Protein AF-A0A6M0G6U9-F1 (afdb_monomer)

Structure (mmCIF, N/CA/C/O backbone):
data_AF-A0A6M0G6U9-F1
#
_entry.id   AF-A0A6M0G6U9-F1
#
loop_
_atom_site.group_PDB
_atom_site.id
_atom_site.type_symbol
_atom_site.label_atom_id
_atom_site.label_alt_id
_atom_site.label_comp_id
_atom_site.label_asym_id
_atom_site.label_entity_id
_atom_site.label_seq_id
_atom_site.pdbx_PDB_ins_code
_atom_site.Cartn_x
_atom_site.Cartn_y
_atom_site.Cartn_z
_atom_site.occupancy
_atom_site.B_iso_or_equiv
_atom_site.auth_seq_id
_atom_site.auth_comp_id
_atom_site.auth_asym_id
_atom_site.auth_atom_id
_atom_site.pdbx_PDB_model_num
ATOM 1 N N . MET A 1 1 ? -5.662 37.509 26.196 1.00 48.09 1 MET A N 1
ATOM 2 C CA . MET A 1 1 ? -6.089 36.102 26.345 1.00 48.09 1 MET A CA 1
ATOM 3 C C . MET A 1 1 ? -6.911 35.765 25.113 1.00 48.09 1 MET A C 1
ATOM 5 O O . MET A 1 1 ? -7.989 36.322 24.967 1.00 48.09 1 MET A O 1
ATOM 9 N N . LEU A 1 2 ? -6.372 34.992 24.169 1.00 38.41 2 LEU A N 1
ATOM 10 C CA . LEU A 1 2 ? -7.147 34.541 23.010 1.00 38.41 2 LEU A CA 1
ATOM 11 C C . LEU A 1 2 ? -7.981 33.337 23.457 1.00 38.41 2 LEU A C 1
ATOM 13 O O . LEU A 1 2 ? -7.435 32.272 23.728 1.00 38.41 2 LEU A O 1
ATOM 17 N N . LEU A 1 3 ? -9.290 33.544 23.590 1.00 46.19 3 LEU A N 1
ATOM 18 C CA . LEU A 1 3 ? -10.268 32.476 23.764 1.00 46.19 3 LEU A CA 1
ATOM 19 C C . LEU A 1 3 ? -10.358 31.717 22.439 1.00 46.19 3 LEU A C 1
ATOM 21 O O . LEU A 1 3 ? -10.994 32.175 21.495 1.00 46.19 3 LEU A O 1
ATOM 25 N N . THR A 1 4 ? -9.688 30.573 22.354 1.00 56.69 4 THR A N 1
ATOM 26 C CA . THR A 1 4 ? -10.019 29.574 21.340 1.00 56.69 4 THR A CA 1
ATOM 27 C C . THR A 1 4 ? -11.096 28.693 21.950 1.00 56.69 4 THR A C 1
ATOM 29 O O . THR A 1 4 ? -10.854 27.947 22.895 1.00 56.69 4 THR A O 1
ATOM 32 N N . HIS A 1 5 ? -12.328 28.835 21.469 1.00 57.78 5 HIS A N 1
ATOM 33 C CA . HIS A 1 5 ? -13.327 27.805 21.713 1.00 57.78 5 HIS A CA 1
ATOM 34 C C . HIS A 1 5 ? -12.802 26.518 21.060 1.00 57.78 5 HIS A C 1
ATOM 36 O O . HIS A 1 5 ? -12.358 26.591 19.909 1.00 57.78 5 HIS A O 1
ATOM 42 N N . PRO A 1 6 ? -12.798 25.365 21.754 1.00 57.53 6 PRO A N 1
ATOM 43 C CA . PRO A 1 6 ? -12.515 24.107 21.089 1.00 57.53 6 PRO A CA 1
ATOM 44 C C . PRO A 1 6 ? -13.550 23.977 19.976 1.00 57.53 6 PRO A C 1
ATOM 46 O O . PRO A 1 6 ? -14.751 24.002 20.247 1.00 57.53 6 PRO A O 1
ATOM 49 N N . ALA A 1 7 ? -13.106 23.906 18.724 1.00 62.56 7 ALA A N 1
ATOM 50 C CA . ALA A 1 7 ? -13.998 23.469 17.669 1.00 62.56 7 ALA A CA 1
ATOM 51 C C . ALA A 1 7 ? -14.441 22.056 18.061 1.00 62.56 7 ALA A C 1
ATOM 53 O O . ALA A 1 7 ? -13.596 21.169 18.195 1.00 62.56 7 ALA A O 1
ATOM 54 N N . GLU A 1 8 ? -15.736 21.860 18.311 1.00 58.56 8 GLU A N 1
ATOM 55 C CA . GLU A 1 8 ? -16.322 20.528 18.433 1.00 58.56 8 GLU A CA 1
ATOM 56 C C . GLU A 1 8 ? -16.158 19.833 17.078 1.00 58.56 8 GLU A C 1
ATOM 58 O O . GLU A 1 8 ? -17.014 19.896 16.196 1.00 58.56 8 GLU A O 1
ATOM 63 N N . LEU A 1 9 ? -14.995 19.221 16.873 1.00 59.25 9 LEU A N 1
ATOM 64 C CA . LEU A 1 9 ? -14.746 18.357 15.739 1.00 59.25 9 LEU A CA 1
ATOM 65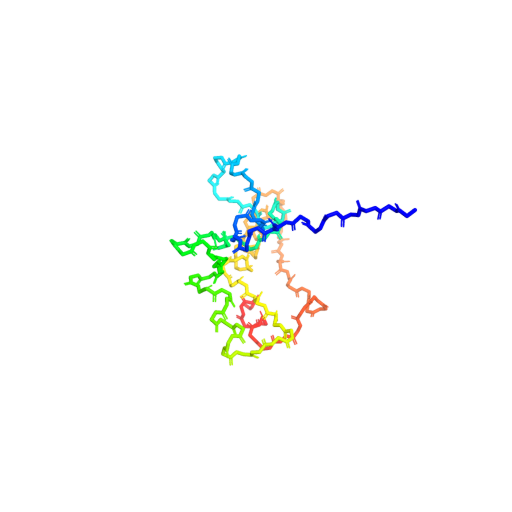 C C . LEU A 1 9 ? -15.615 17.124 15.953 1.00 59.25 9 LEU A C 1
ATOM 67 O O . LEU A 1 9 ? -15.328 16.283 16.807 1.00 59.25 9 LEU A O 1
ATOM 71 N N . LYS A 1 10 ? -16.713 17.031 15.196 1.00 67.38 10 LYS A N 1
ATOM 72 C CA . LYS A 1 10 ? -17.437 15.768 15.061 1.00 67.38 10 LYS A CA 1
ATOM 73 C C . LYS A 1 10 ? -16.423 14.717 14.639 1.00 67.38 10 LYS A C 1
ATOM 75 O O . LYS A 1 10 ? -15.737 14.899 13.637 1.00 67.38 10 LYS A O 1
ATOM 80 N N . ASN A 1 11 ? -16.340 13.639 15.411 1.00 76.94 11 ASN A N 1
ATOM 81 C CA . ASN A 1 11 ? -15.399 12.553 15.183 1.00 76.94 11 ASN A CA 1
ATOM 82 C C . ASN A 1 11 ? -15.892 11.689 14.007 1.00 76.94 11 ASN A C 1
ATOM 84 O O . ASN A 1 11 ? -16.368 10.575 14.191 1.00 76.94 11 ASN A O 1
ATOM 88 N N . SER A 1 12 ? -15.877 12.283 12.815 1.00 88.50 12 SER A N 1
ATOM 89 C CA . SER A 1 12 ? -16.367 11.724 11.560 1.00 88.50 12 SER A CA 1
ATOM 90 C C . SER A 1 12 ? -15.184 11.269 10.724 1.00 88.50 12 SER A C 1
ATOM 92 O O . SER A 1 12 ? -14.208 12.003 10.563 1.00 88.50 12 SER A O 1
ATOM 94 N N . GLY A 1 13 ? -15.282 10.086 10.123 1.00 86.81 13 GLY A N 1
ATOM 95 C CA . GLY A 1 13 ? -14.282 9.582 9.186 1.00 86.81 13 GLY A CA 1
ATOM 96 C C . GLY A 1 13 ? -14.078 10.510 7.982 1.00 86.81 13 GLY A C 1
ATOM 97 O O . GLY A 1 13 ? -12.996 10.518 7.393 1.00 86.81 13 GLY A O 1
ATOM 98 N N . HIS A 1 14 ? -15.077 11.336 7.641 1.00 88.25 14 HIS A N 1
ATOM 99 C CA . HIS A 1 14 ? -14.997 12.279 6.525 1.00 88.25 14 HIS A CA 1
ATOM 100 C C . HIS A 1 14 ? -13.969 13.389 6.751 1.00 88.25 14 HIS A C 1
ATOM 102 O O . HIS A 1 14 ? -13.551 14.012 5.782 1.00 88.25 14 HIS A O 1
ATOM 108 N N . GLN A 1 15 ? -13.510 13.613 7.987 1.00 88.25 15 GLN A N 1
ATOM 109 C CA . GLN A 1 15 ? -12.443 14.581 8.260 1.00 88.25 15 GLN A CA 1
ATOM 110 C C . GLN A 1 15 ? -11.085 14.166 7.670 1.00 88.25 15 GLN A C 1
ATOM 112 O O . GLN A 1 15 ? -10.203 15.007 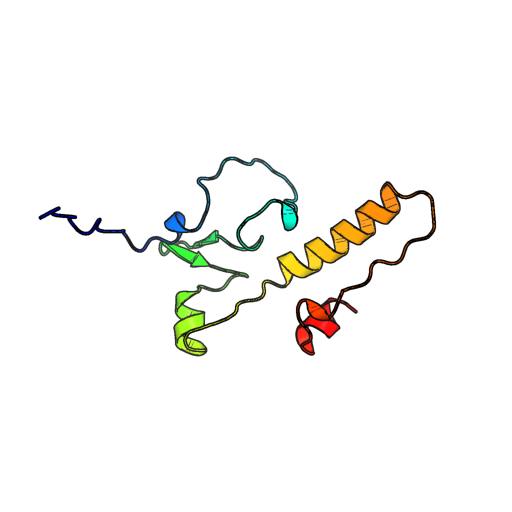7.518 1.00 88.25 15 GLN A O 1
ATOM 117 N N . TYR A 1 16 ? -10.906 12.877 7.356 1.00 84.94 16 TYR A N 1
ATOM 118 C CA . TYR A 1 16 ? -9.645 12.337 6.845 1.00 84.94 16 TYR A CA 1
ATOM 119 C C . TYR A 1 16 ? -9.599 12.239 5.319 1.00 84.94 16 TYR A C 1
ATOM 121 O O . TYR A 1 16 ? -8.510 12.238 4.749 1.00 84.94 16 TYR A O 1
ATOM 129 N N . LEU A 1 17 ? -10.753 12.145 4.654 1.00 84.38 17 LEU A N 1
ATOM 130 C CA . LEU A 1 17 ? -10.824 12.014 3.199 1.00 84.38 17 LEU A CA 1
ATOM 131 C C . LEU A 1 17 ? -11.104 13.368 2.545 1.00 84.38 17 LEU A C 1
ATOM 133 O O . LEU A 1 17 ? -11.948 14.121 3.036 1.00 84.38 17 LEU A O 1
ATOM 137 N N . PRO A 1 18 ? -10.461 13.678 1.406 1.00 73.38 18 PRO A N 1
ATOM 138 C CA . PRO A 1 18 ? -10.841 14.845 0.627 1.00 73.38 18 PRO A CA 1
ATOM 139 C C . PRO A 1 18 ? -12.304 14.719 0.177 1.00 73.38 18 PRO A C 1
ATOM 141 O O . PRO A 1 18 ? -12.772 13.634 -0.174 1.00 73.38 18 PRO A O 1
ATOM 144 N N . LEU A 1 19 ? -13.036 15.840 0.179 1.00 64.94 19 LEU A N 1
ATOM 145 C CA . LEU A 1 19 ? -14.385 15.898 -0.386 1.00 64.94 19 LEU A CA 1
ATOM 146 C C . LEU A 1 19 ? -14.308 15.453 -1.853 1.00 64.94 19 LEU A C 1
ATOM 148 O O . LEU A 1 19 ? -13.593 16.063 -2.647 1.00 64.94 19 LEU A O 1
ATOM 152 N N . ALA A 1 20 ? -14.997 14.354 -2.165 1.00 59.28 20 ALA A N 1
ATOM 153 C CA . ALA A 1 20 ? -14.900 13.628 -3.426 1.00 59.28 20 ALA A CA 1
ATOM 154 C C . ALA A 1 20 ? -15.026 14.557 -4.644 1.00 59.28 20 ALA A C 1
ATOM 156 O O . ALA A 1 20 ? -16.116 15.010 -4.977 1.00 59.28 20 ALA A O 1
ATOM 157 N N . ASN A 1 21 ? -13.902 14.797 -5.320 1.00 52.78 21 ASN A N 1
ATOM 158 C CA . ASN A 1 21 ? -13.817 15.537 -6.576 1.00 52.78 21 ASN A CA 1
ATOM 159 C C . ASN A 1 21 ? -12.868 14.811 -7.535 1.00 52.78 21 ASN A C 1
ATOM 161 O O . ASN A 1 21 ? -11.889 15.372 -8.017 1.00 52.78 21 ASN A O 1
ATOM 165 N N . SER A 1 22 ? -13.138 13.539 -7.818 1.00 58.16 22 SER A N 1
ATOM 166 C CA . SER A 1 22 ? -12.384 12.834 -8.855 1.00 58.16 22 SER A CA 1
ATOM 167 C C . SER A 1 22 ? -13.153 11.617 -9.354 1.00 58.16 22 SER A C 1
ATOM 169 O O . SER A 1 22 ? -13.191 10.563 -8.729 1.00 58.16 22 SER A O 1
ATOM 171 N N . SER A 1 23 ? -13.725 11.747 -10.549 1.00 58.16 23 SER A N 1
ATOM 172 C CA . SER A 1 23 ? -14.208 10.651 -11.394 1.00 58.16 23 SER A CA 1
ATOM 173 C C . SER A 1 23 ? -13.034 9.857 -11.997 1.00 58.16 23 SER A C 1
ATOM 175 O O . SER A 1 23 ? -12.994 9.621 -13.205 1.00 58.16 23 SER A O 1
ATOM 177 N N . VAL A 1 24 ? -12.011 9.536 -11.198 1.00 64.06 24 VAL A N 1
ATOM 178 C CA . VAL A 1 24 ? -10.782 8.901 -11.689 1.00 64.06 24 VAL A CA 1
ATOM 179 C C . VAL A 1 24 ? -10.955 7.392 -11.619 1.00 64.06 24 VAL A C 1
ATOM 181 O O . VAL A 1 24 ? -10.913 6.777 -10.558 1.00 64.06 24 VAL A O 1
ATOM 184 N N . THR A 1 25 ? -11.153 6.777 -12.780 1.00 63.75 25 THR A N 1
ATOM 185 C CA . THR A 1 25 ? -11.074 5.327 -12.924 1.00 63.75 25 THR A CA 1
ATOM 186 C C . THR A 1 25 ? -9.604 4.922 -12.825 1.00 63.75 25 THR A C 1
ATOM 188 O O . THR A 1 25 ? -8.827 5.262 -13.715 1.00 63.75 25 THR A O 1
ATOM 191 N N . ASN A 1 26 ? -9.241 4.175 -11.778 1.00 73.69 26 ASN A N 1
ATOM 192 C CA . ASN A 1 26 ? -7.888 3.658 -11.523 1.00 73.69 26 ASN A CA 1
ATOM 193 C C . ASN A 1 26 ? -6.897 4.715 -10.967 1.00 73.69 26 ASN A C 1
ATOM 195 O O . ASN A 1 26 ? -5.948 5.098 -11.655 1.00 73.69 26 ASN A O 1
ATOM 199 N N . PRO A 1 27 ? -7.115 5.208 -9.732 1.00 85.12 27 PRO A N 1
ATOM 200 C CA . PRO A 1 27 ? -6.242 6.202 -9.110 1.00 85.12 27 PRO A CA 1
ATOM 201 C C . PRO A 1 27 ? -4.804 5.689 -8.972 1.00 85.12 27 PRO A C 1
ATOM 203 O O . PRO A 1 27 ? -4.554 4.505 -8.717 1.00 85.12 27 PRO A O 1
ATOM 206 N N . SER A 1 28 ? -3.836 6.588 -9.147 1.00 89.94 28 SER A N 1
ATOM 207 C CA . SER A 1 28 ? -2.451 6.273 -8.816 1.00 89.94 28 SER A CA 1
ATOM 208 C C . SER A 1 28 ? -2.240 6.412 -7.309 1.00 89.94 28 SER A C 1
ATOM 210 O O . SER A 1 28 ? -2.530 7.481 -6.775 1.00 89.94 28 SER A O 1
ATOM 212 N N . PRO A 1 29 ? -1.643 5.416 -6.626 1.00 93.12 29 PRO A N 1
ATOM 213 C CA . PRO A 1 29 ? -1.205 5.565 -5.238 1.00 93.12 29 PRO A CA 1
ATOM 214 C C . PRO A 1 29 ? -0.352 6.812 -4.978 1.00 93.12 29 PRO A C 1
ATOM 216 O O . PRO A 1 29 ? -0.368 7.344 -3.879 1.00 93.12 29 PRO A O 1
ATOM 219 N N . ASN A 1 30 ? 0.380 7.298 -5.987 1.00 89.69 30 ASN A N 1
ATOM 220 C CA . ASN A 1 30 ? 1.235 8.481 -5.867 1.00 89.69 30 ASN A CA 1
ATOM 221 C C . ASN A 1 30 ? 0.469 9.814 -5.993 1.00 89.69 30 ASN A C 1
ATOM 223 O O . ASN A 1 30 ? 1.085 10.874 -5.902 1.00 89.69 30 ASN A O 1
ATOM 227 N N . GLN A 1 31 ? -0.839 9.780 -6.263 1.00 90.25 31 GLN A N 1
ATOM 228 C CA . GLN A 1 31 ? -1.708 10.958 -6.385 1.00 90.25 31 GLN A CA 1
ATOM 229 C C . GLN A 1 31 ? -2.733 11.058 -5.248 1.00 90.25 31 GLN A C 1
ATOM 231 O O . GLN A 1 31 ? -3.460 12.045 -5.177 1.00 90.25 31 GLN A O 1
ATOM 236 N N . GLU A 1 32 ? -2.770 10.066 -4.360 1.00 88.62 32 GLU A N 1
ATOM 237 C CA . GLU A 1 32 ? -3.679 10.004 -3.221 1.00 88.62 32 GLU A CA 1
ATOM 238 C C . GLU A 1 32 ? -2.900 10.204 -1.918 1.00 88.62 32 GLU A C 1
ATOM 240 O O . GLU A 1 32 ? -1.780 9.715 -1.762 1.00 88.62 32 GLU A O 1
ATOM 245 N N . LEU A 1 33 ? -3.487 10.936 -0.967 1.00 89.56 33 LEU A N 1
ATOM 246 C CA . LEU A 1 33 ? -2.878 11.126 0.355 1.00 89.56 33 LEU A CA 1
ATOM 247 C C . LEU A 1 33 ? -3.075 9.899 1.256 1.00 89.56 33 LEU A C 1
A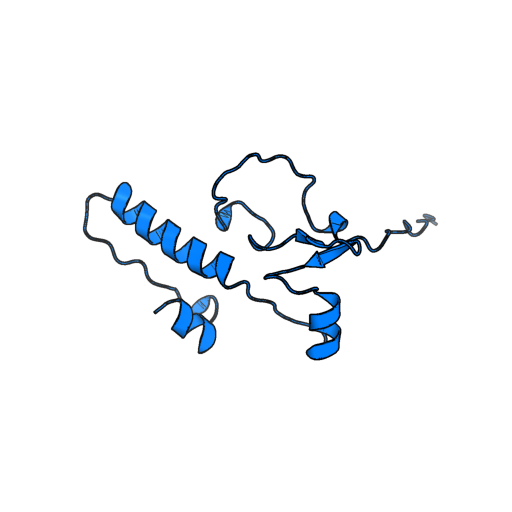TOM 249 O O . LEU A 1 33 ? -2.199 9.557 2.049 1.00 89.56 33 LEU A O 1
ATOM 253 N N . LEU A 1 34 ? -4.242 9.264 1.154 1.00 93.00 34 LEU A N 1
ATOM 254 C CA . LEU A 1 34 ? -4.603 8.069 1.909 1.00 93.00 34 LEU A CA 1
ATOM 255 C C . LEU A 1 34 ? -4.524 6.820 1.021 1.00 93.00 34 LEU A C 1
ATOM 257 O O . LEU A 1 34 ? -4.514 6.936 -0.205 1.00 93.00 34 LEU A O 1
ATOM 261 N N . PRO A 1 35 ? -4.479 5.616 1.623 1.00 95.25 35 PRO A N 1
ATOM 262 C CA . PRO A 1 35 ? -4.549 4.374 0.865 1.00 95.25 35 PRO A CA 1
ATOM 263 C C . PRO A 1 35 ? -5.750 4.319 -0.083 1.00 95.25 35 PRO A C 1
ATOM 265 O O . PRO A 1 35 ? -6.823 4.820 0.238 1.00 95.25 35 PRO A O 1
ATOM 268 N N . LEU A 1 36 ? -5.605 3.627 -1.212 1.00 94.75 36 LEU A N 1
ATOM 269 C CA . LEU A 1 36 ? -6.646 3.504 -2.240 1.00 94.75 36 LEU A CA 1
ATOM 270 C C . LEU A 1 36 ? -7.954 2.885 -1.727 1.00 94.75 36 LEU A C 1
ATOM 272 O O . LEU A 1 36 ? -9.017 3.115 -2.298 1.00 94.75 36 LEU A O 1
ATOM 276 N N . THR A 1 37 ? -7.881 2.065 -0.679 1.00 95.69 37 THR A N 1
ATOM 277 C CA . THR A 1 37 ? -9.050 1.424 -0.061 1.00 95.69 37 THR A CA 1
ATOM 278 C C . THR A 1 37 ? -9.666 2.254 1.063 1.00 95.69 37 THR A C 1
ATOM 280 O O . THR A 1 37 ? -10.666 1.828 1.644 1.00 95.69 37 THR A O 1
ATOM 283 N N . ALA A 1 38 ? -9.086 3.416 1.381 1.00 95.38 38 ALA A N 1
ATOM 284 C CA . ALA A 1 38 ? -9.581 4.289 2.428 1.00 95.38 38 ALA A CA 1
ATOM 285 C C . ALA A 1 38 ? -10.952 4.858 2.045 1.00 95.38 38 ALA A C 1
ATOM 287 O O . ALA A 1 38 ? -11.119 5.499 1.007 1.00 95.38 38 ALA A O 1
ATOM 288 N N . LYS A 1 39 ? -11.946 4.637 2.901 1.00 94.38 39 LYS A N 1
ATOM 289 C CA . LYS A 1 39 ? -13.295 5.192 2.745 1.00 94.38 39 LYS A CA 1
ATOM 290 C C . LYS A 1 39 ? -13.941 5.415 4.106 1.00 94.38 39 LYS A C 1
ATOM 292 O O . LYS A 1 39 ? -13.475 4.897 5.117 1.00 94.38 39 LYS A O 1
ATOM 297 N N . VAL A 1 40 ? -15.038 6.162 4.131 1.00 94.88 40 VAL A N 1
ATOM 298 C CA . VAL A 1 40 ? -15.902 6.238 5.313 1.00 94.88 40 VAL A CA 1
ATOM 299 C C . VAL A 1 40 ? -16.963 5.157 5.210 1.00 94.88 40 VAL A C 1
ATOM 301 O O . VAL A 1 40 ? -17.610 5.006 4.173 1.00 94.88 40 VAL A O 1
ATOM 304 N N . ASN A 1 41 ? -17.111 4.372 6.271 1.00 93.88 41 ASN A N 1
ATOM 305 C CA . ASN A 1 41 ? -18.118 3.323 6.342 1.00 93.88 41 ASN A CA 1
ATOM 306 C C . ASN A 1 41 ? -19.496 3.879 6.751 1.00 93.88 41 ASN A C 1
ATOM 308 O O . ASN A 1 41 ? -19.658 5.056 7.065 1.00 93.88 41 ASN A O 1
ATOM 312 N N . SER A 1 42 ? -20.518 3.020 6.792 1.00 93.62 42 SER A N 1
ATOM 313 C CA . SER A 1 42 ? -21.893 3.421 7.138 1.00 93.62 42 SER A CA 1
ATOM 314 C C . SER A 1 42 ? -22.078 3.913 8.581 1.00 93.62 42 SER A C 1
ATOM 316 O O . SER A 1 42 ? -23.157 4.388 8.922 1.00 93.62 42 SER A O 1
ATOM 318 N N . ARG A 1 43 ? -21.063 3.762 9.440 1.00 93.19 43 ARG A N 1
ATOM 319 C CA . ARG A 1 43 ? -21.042 4.243 10.830 1.00 93.19 43 ARG A CA 1
ATOM 320 C C . ARG A 1 43 ? -20.269 5.554 10.981 1.00 93.19 43 ARG A C 1
ATOM 322 O O . ARG A 1 43 ? -19.996 5.953 12.105 1.00 93.19 43 ARG A O 1
ATOM 329 N N . ASP A 1 44 ? -19.928 6.206 9.869 1.00 93.56 44 ASP A N 1
ATOM 330 C CA . ASP A 1 44 ? -19.140 7.440 9.847 1.00 93.56 44 ASP A CA 1
ATOM 331 C C . ASP A 1 44 ? -17.720 7.263 10.428 1.00 93.56 44 ASP A C 1
ATOM 333 O O . ASP A 1 44 ? -17.133 8.183 10.990 1.00 93.56 44 ASP A O 1
ATOM 337 N N . CYS A 1 45 ? -17.142 6.062 10.299 1.00 93.94 45 CYS A N 1
ATOM 338 C CA . CYS A 1 45 ? -15.771 5.759 10.721 1.00 93.94 45 CYS A CA 1
ATOM 339 C C . CYS A 1 45 ? -14.860 5.512 9.511 1.00 93.94 45 CYS A C 1
ATOM 341 O O . CYS A 1 45 ? -15.310 5.017 8.473 1.00 93.94 45 CYS A O 1
ATOM 343 N N . LEU A 1 46 ? -13.569 5.835 9.651 1.00 95.38 46 LEU A N 1
ATOM 344 C CA . LEU A 1 46 ? -12.559 5.526 8.638 1.00 95.38 46 LEU A CA 1
ATOM 345 C C . LEU A 1 46 ? -12.362 4.007 8.540 1.00 95.38 46 LEU A C 1
ATOM 347 O O . LEU A 1 46 ? -12.149 3.324 9.540 1.00 95.38 46 LEU A O 1
ATOM 351 N N . GLU A 1 47 ? -12.410 3.496 7.319 1.00 96.19 47 GLU A N 1
ATOM 352 C CA . GLU A 1 47 ? -12.164 2.104 6.965 1.00 96.19 47 GLU A CA 1
ATOM 353 C C . GLU A 1 47 ? -10.973 2.036 6.009 1.00 96.19 47 GLU A C 1
ATOM 355 O O . GLU A 1 47 ? -10.905 2.819 5.063 1.00 96.19 47 GLU A O 1
ATOM 360 N N . ILE A 1 48 ? -10.052 1.099 6.240 1.00 97.06 48 ILE A N 1
ATOM 361 C CA . ILE A 1 48 ? -8.933 0.790 5.338 1.00 97.06 48 ILE A CA 1
ATOM 362 C C . ILE A 1 48 ? -8.973 -0.711 5.056 1.00 97.06 48 ILE A C 1
ATOM 364 O O . ILE A 1 48 ? -9.124 -1.518 5.971 1.00 97.06 48 ILE A O 1
ATOM 368 N N . GLY A 1 49 ? -8.876 -1.096 3.784 1.00 95.56 49 GLY A N 1
ATOM 369 C CA . GLY A 1 49 ? -8.842 -2.502 3.375 1.00 95.56 49 GLY A CA 1
ATOM 370 C C . GLY A 1 49 ? -10.099 -3.309 3.725 1.00 95.56 49 GLY A C 1
ATOM 371 O O . GLY A 1 49 ? -10.025 -4.530 3.796 1.00 95.56 49 GLY A O 1
ATOM 372 N N . GLY A 1 50 ? -11.245 -2.661 3.965 1.00 96.06 50 GLY A N 1
ATOM 373 C CA . GLY A 1 50 ? -12.460 -3.346 4.426 1.00 96.06 50 GLY A CA 1
ATOM 374 C C . GLY A 1 50 ? -12.682 -3.314 5.943 1.00 96.06 50 GLY A C 1
ATOM 375 O O . GLY A 1 50 ? -13.733 -3.755 6.407 1.00 96.06 50 GLY A O 1
ATOM 376 N N . THR A 1 51 ? -11.723 -2.796 6.720 1.00 96.88 51 THR A N 1
ATOM 377 C CA . THR A 1 51 ? -11.753 -2.859 8.188 1.00 96.88 51 THR A CA 1
ATOM 378 C C . THR A 1 51 ? -11.779 -1.475 8.823 1.00 96.88 51 THR A C 1
ATOM 380 O O . THR A 1 51 ? -11.005 -0.586 8.472 1.00 96.88 51 THR A O 1
ATOM 383 N N . ASP A 1 52 ? -12.691 -1.295 9.777 1.00 96.44 52 ASP A N 1
ATOM 384 C CA . ASP A 1 52 ? -12.802 -0.078 10.578 1.00 96.44 52 ASP A CA 1
ATOM 385 C C . ASP A 1 52 ? -11.532 0.141 11.411 1.00 96.44 52 ASP A C 1
ATOM 387 O O . ASP A 1 52 ? -11.122 -0.738 12.172 1.00 96.44 52 ASP A O 1
ATOM 391 N N . VAL A 1 53 ? -10.930 1.323 11.292 1.00 96.00 53 VAL A N 1
ATOM 392 C CA . VAL A 1 53 ? -9.683 1.665 11.984 1.00 96.00 53 VAL A CA 1
ATOM 393 C C . VAL A 1 53 ? -9.848 1.632 13.505 1.00 96.00 53 VAL A C 1
ATOM 395 O O . VAL A 1 53 ? -8.916 1.241 14.202 1.00 96.00 53 VAL A O 1
ATOM 398 N N . THR A 1 54 ? -11.029 1.963 14.036 1.00 94.81 54 THR A N 1
ATOM 399 C CA . THR A 1 54 ? -11.282 1.894 15.487 1.00 94.81 54 THR A CA 1
ATOM 400 C C . THR A 1 54 ? -11.179 0.461 16.006 1.00 94.81 54 THR A C 1
ATOM 402 O O . THR A 1 54 ? -10.532 0.232 17.023 1.00 94.81 54 THR A O 1
ATOM 405 N N . LYS A 1 55 ? -11.695 -0.517 15.250 1.00 96.62 55 LYS A N 1
ATOM 406 C CA . LYS A 1 55 ? -11.583 -1.945 15.585 1.00 96.62 55 LYS A CA 1
ATOM 407 C C . LYS A 1 55 ? -10.140 -2.436 15.526 1.00 96.62 55 LYS A C 1
ATOM 409 O O . LYS A 1 55 ? -9.721 -3.195 16.389 1.00 96.62 55 LYS A O 1
ATOM 414 N N . LEU A 1 56 ? -9.373 -1.981 14.533 1.00 97.31 56 LEU A N 1
ATOM 415 C CA . LEU A 1 56 ? -7.947 -2.306 14.441 1.00 97.31 56 LEU A CA 1
ATOM 416 C C . LEU A 1 56 ? -7.176 -1.775 15.657 1.00 97.31 56 LEU A C 1
ATOM 418 O O . LEU A 1 56 ? -6.309 -2.463 16.182 1.00 97.31 56 LEU A O 1
ATOM 422 N N . VAL A 1 57 ? -7.501 -0.571 16.133 1.00 97.44 57 VAL A N 1
ATOM 423 C CA . VAL A 1 57 ? -6.882 -0.004 17.339 1.00 97.44 57 VAL A CA 1
ATOM 424 C C . VAL A 1 57 ? -7.327 -0.738 18.606 1.00 97.44 57 VAL A C 1
ATOM 426 O O . VAL A 1 57 ? -6.502 -0.954 19.489 1.00 97.44 57 VAL A O 1
ATOM 429 N N . GLU A 1 58 ? -8.592 -1.151 18.707 1.00 97.69 58 GLU A N 1
ATOM 430 C CA . GLU A 1 58 ? -9.074 -1.986 19.818 1.00 97.69 58 GLU A CA 1
ATOM 431 C C . GLU A 1 58 ? -8.344 -3.338 19.880 1.00 97.69 58 GLU A C 1
ATOM 433 O O . GLU A 1 58 ? -8.014 -3.807 20.968 1.00 97.69 58 GLU A O 1
ATOM 438 N N . GLU A 1 59 ? -8.062 -3.946 18.725 1.00 98.19 59 GLU A N 1
ATOM 439 C CA . GLU A 1 59 ? -7.405 -5.253 18.626 1.00 98.19 59 GLU A CA 1
ATOM 440 C C . GLU A 1 59 ? -5.879 -5.180 18.813 1.00 98.19 59 GLU A C 1
ATOM 442 O O . GLU A 1 59 ? -5.306 -5.986 19.547 1.00 98.19 59 GLU A O 1
ATOM 447 N N . PHE A 1 60 ? -5.211 -4.219 18.169 1.00 98.00 60 PHE A N 1
ATOM 448 C CA . PHE A 1 60 ? -3.743 -4.156 18.090 1.00 98.00 60 PHE A CA 1
ATOM 449 C C . PHE A 1 60 ? -3.110 -3.040 18.937 1.00 98.00 60 PHE A C 1
ATOM 451 O O . PHE A 1 60 ? -1.887 -3.001 19.085 1.00 98.00 60 PHE A O 1
ATOM 458 N N . GLY A 1 61 ? -3.914 -2.147 19.518 1.00 98.00 61 GLY A N 1
ATOM 459 C CA . GLY A 1 61 ? -3.451 -0.992 20.288 1.00 98.00 61 GLY A CA 1
ATOM 460 C C . GLY A 1 61 ? -2.954 0.172 19.423 1.00 98.00 61 GLY A C 1
ATOM 461 O O . GLY A 1 61 ? -2.963 0.120 18.197 1.00 98.00 61 GLY A O 1
ATOM 462 N N . SER A 1 62 ? -2.516 1.257 20.071 1.00 96.81 62 SER A N 1
ATOM 463 C CA . SER A 1 62 ? -1.947 2.447 19.417 1.00 96.81 62 SER A CA 1
ATOM 464 C C . SER A 1 62 ? -0.589 2.831 20.027 1.00 96.81 62 SER A C 1
ATOM 466 O O . SER A 1 62 ? -0.451 2.713 21.248 1.00 96.81 62 SER A O 1
ATOM 468 N N . PRO A 1 63 ? 0.380 3.361 19.248 1.00 96.56 63 PRO A N 1
ATOM 469 C CA . PRO A 1 63 ? 0.300 3.691 17.818 1.00 96.56 63 PRO A CA 1
ATOM 470 C C . PRO A 1 63 ? 0.298 2.448 16.911 1.00 96.56 63 PRO A C 1
ATOM 472 O O . PRO A 1 63 ? 1.005 1.482 17.186 1.00 96.56 63 PRO A O 1
ATOM 475 N N . LEU A 1 64 ? -0.473 2.499 15.818 1.00 97.38 64 LEU A N 1
ATOM 476 C CA . LEU A 1 64 ? -0.650 1.395 14.868 1.00 97.38 64 LEU A CA 1
ATOM 477 C C . LEU A 1 64 ? -0.279 1.823 13.445 1.00 97.38 64 LEU A C 1
ATOM 479 O O . LEU A 1 64 ? -0.788 2.824 12.944 1.00 97.38 64 LEU A O 1
ATOM 483 N N . TYR A 1 65 ? 0.566 1.032 12.782 1.00 96.56 65 TYR A N 1
ATOM 484 C CA . TYR A 1 65 ? 0.844 1.171 11.352 1.00 96.56 65 TYR A CA 1
ATOM 485 C C . TYR A 1 65 ? -0.043 0.212 10.558 1.00 96.56 65 TYR A C 1
ATOM 487 O O . TYR A 1 65 ? 0.021 -0.999 10.755 1.00 96.56 65 TYR A O 1
ATOM 495 N N . ILE A 1 66 ? -0.837 0.756 9.636 1.00 96.94 66 ILE A N 1
ATOM 496 C CA . ILE A 1 66 ? -1.710 -0.012 8.742 1.00 96.94 66 ILE A CA 1
ATOM 497 C C . ILE A 1 66 ? -1.130 0.077 7.329 1.00 96.94 66 ILE A C 1
ATOM 499 O O . ILE A 1 66 ? -1.028 1.166 6.765 1.00 96.94 66 ILE A O 1
ATOM 503 N N . LEU A 1 67 ? -0.744 -1.066 6.761 1.00 97.25 67 LEU A N 1
ATOM 504 C CA . LEU A 1 67 ? -0.315 -1.176 5.369 1.00 97.25 67 LEU A CA 1
ATOM 505 C C . LEU A 1 67 ? -1.478 -1.703 4.526 1.00 97.25 67 LEU A C 1
ATOM 507 O O . LEU A 1 67 ? -1.934 -2.824 4.734 1.00 97.25 67 LEU A O 1
ATOM 511 N N . ASP A 1 68 ? -1.924 -0.921 3.547 1.00 97.44 68 ASP A N 1
ATOM 512 C CA . ASP A 1 68 ? -2.928 -1.369 2.584 1.00 97.44 68 ASP A CA 1
ATOM 513 C C . ASP A 1 68 ? -2.275 -2.119 1.414 1.00 97.44 68 ASP A C 1
ATOM 515 O O . ASP A 1 68 ? -1.577 -1.539 0.576 1.00 97.44 68 ASP A O 1
ATOM 519 N N . GLU A 1 69 ? -2.517 -3.426 1.340 1.00 97.06 69 GLU A N 1
ATOM 520 C CA . GLU A 1 69 ? -1.940 -4.295 0.310 1.00 97.06 69 GLU A CA 1
ATOM 521 C C . GLU A 1 69 ? -2.395 -3.913 -1.105 1.00 97.06 69 GLU A C 1
ATOM 523 O O . GLU A 1 69 ? -1.602 -3.985 -2.047 1.00 97.06 69 GLU A O 1
ATOM 528 N N . VAL A 1 70 ? -3.646 -3.465 -1.266 1.00 96.75 70 VAL A N 1
ATOM 529 C CA . VAL A 1 70 ? -4.177 -3.031 -2.567 1.00 96.75 70 VAL A CA 1
ATOM 530 C C . VAL A 1 70 ? -3.380 -1.841 -3.091 1.00 96.75 70 VAL A C 1
ATOM 532 O O . VAL A 1 70 ? -2.953 -1.863 -4.247 1.00 96.75 70 VAL A O 1
ATOM 535 N N . THR A 1 71 ? -3.110 -0.845 -2.247 1.00 96.81 71 THR A N 1
ATOM 536 C CA . THR A 1 71 ? -2.262 0.306 -2.586 1.00 96.81 71 THR A CA 1
ATOM 537 C C . THR A 1 71 ? -0.864 -0.142 -3.008 1.00 96.81 71 THR A C 1
ATOM 539 O O . THR A 1 71 ? -0.408 0.226 -4.094 1.00 96.81 71 THR A O 1
ATOM 542 N N . LEU A 1 72 ? -0.202 -0.990 -2.208 1.00 96.75 72 LEU A N 1
ATOM 543 C CA . LEU A 1 72 ? 1.161 -1.455 -2.494 1.00 96.75 72 LEU A CA 1
ATOM 544 C C . LEU A 1 72 ? 1.236 -2.238 -3.814 1.00 96.75 72 LEU A C 1
ATOM 546 O O . LEU A 1 72 ? 2.051 -1.925 -4.683 1.00 96.75 72 LEU A O 1
ATOM 550 N N . ARG A 1 73 ? 0.345 -3.215 -4.015 1.00 97.12 73 ARG A N 1
ATOM 551 C CA . ARG A 1 73 ? 0.304 -4.008 -5.253 1.00 97.12 73 ARG A CA 1
ATOM 552 C C . ARG A 1 73 ? -0.049 -3.165 -6.471 1.00 97.12 73 ARG A C 1
ATOM 554 O O . ARG A 1 73 ? 0.481 -3.416 -7.554 1.00 97.12 73 ARG A O 1
ATOM 561 N N . THR A 1 74 ? -0.934 -2.182 -6.312 1.00 96.62 74 THR A N 1
ATOM 562 C CA . THR A 1 74 ? -1.299 -1.260 -7.395 1.00 96.62 74 THR A CA 1
ATOM 563 C C . THR A 1 74 ? -0.100 -0.416 -7.803 1.00 96.62 74 THR A C 1
ATOM 565 O O . THR A 1 74 ? 0.185 -0.331 -8.994 1.00 96.62 74 THR A O 1
ATOM 568 N N . ALA A 1 75 ? 0.667 0.112 -6.844 1.00 95.56 75 ALA A N 1
ATOM 569 C CA . ALA A 1 75 ? 1.887 0.862 -7.133 1.00 95.56 75 ALA A CA 1
ATOM 570 C C . ALA A 1 75 ? 2.905 0.001 -7.899 1.00 95.56 75 ALA A C 1
ATOM 572 O O . ALA A 1 75 ? 3.364 0.400 -8.969 1.00 95.56 75 ALA A O 1
ATOM 573 N N . CYS A 1 76 ? 3.206 -1.210 -7.410 1.00 96.06 76 CYS A N 1
ATOM 574 C CA . CYS A 1 76 ? 4.123 -2.139 -8.082 1.00 96.06 76 CYS A CA 1
ATOM 575 C C . CYS A 1 76 ? 3.695 -2.428 -9.529 1.00 96.06 76 CYS A C 1
ATOM 577 O O . CYS A 1 76 ? 4.513 -2.386 -10.452 1.00 96.06 76 CYS A O 1
ATOM 579 N N . ARG A 1 77 ? 2.399 -2.692 -9.740 1.00 95.94 77 ARG A N 1
ATOM 580 C CA . ARG A 1 77 ? 1.838 -2.969 -11.064 1.00 95.94 77 ARG A CA 1
ATOM 581 C C . ARG A 1 77 ? 1.946 -1.756 -11.987 1.00 95.94 77 ARG A C 1
ATOM 583 O O . ARG A 1 77 ? 2.427 -1.912 -13.105 1.00 95.94 77 AR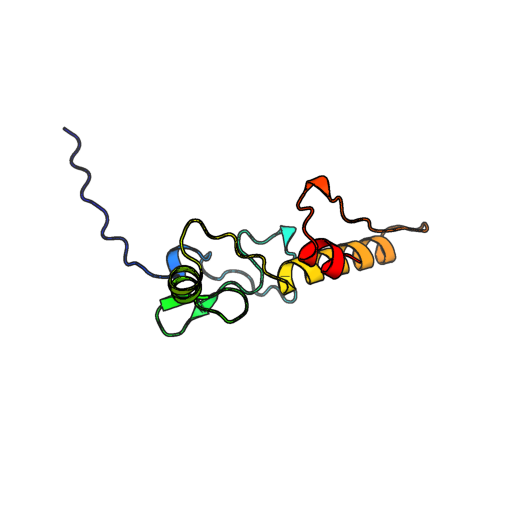G A O 1
ATOM 590 N N . GLN A 1 78 ? 1.569 -0.571 -11.508 1.00 95.56 78 GLN A N 1
ATOM 591 C CA . GLN A 1 78 ? 1.626 0.666 -12.287 1.00 95.56 78 GLN A CA 1
ATOM 592 C C . GLN A 1 78 ? 3.063 1.023 -12.688 1.00 95.56 78 GLN A C 1
ATOM 594 O O . GLN A 1 78 ? 3.280 1.385 -13.839 1.00 95.56 78 GLN A O 1
ATOM 599 N N . TYR A 1 79 ? 4.059 0.854 -11.808 1.00 95.69 79 TYR A N 1
ATOM 600 C CA . TYR A 1 79 ? 5.467 1.059 -12.181 1.00 95.69 79 TYR A CA 1
ATOM 601 C C . TYR A 1 79 ? 5.913 0.108 -13.297 1.00 95.69 79 TYR A C 1
ATOM 603 O O . TYR A 1 79 ? 6.531 0.542 -14.270 1.00 95.69 79 TYR A O 1
ATOM 611 N N . ARG A 1 80 ? 5.572 -1.182 -13.188 1.00 95.44 80 ARG A N 1
ATOM 612 C CA . ARG A 1 80 ? 5.922 -2.189 -14.199 1.00 95.44 80 ARG A CA 1
ATOM 613 C C . ARG A 1 80 ? 5.250 -1.909 -15.540 1.00 95.44 80 ARG A C 1
ATOM 615 O O . ARG A 1 80 ? 5.912 -1.945 -16.574 1.00 95.44 80 ARG A O 1
ATOM 622 N N . GLU A 1 81 ? 3.952 -1.622 -15.526 1.00 95.62 81 GLU A N 1
ATOM 623 C CA . GLU A 1 81 ? 3.180 -1.309 -16.732 1.00 95.62 81 GLU A CA 1
ATOM 624 C C . GLU A 1 81 ? 3.660 -0.010 -17.385 1.00 95.62 81 GLU A C 1
ATOM 626 O O . GLU A 1 81 ? 3.809 0.038 -18.604 1.00 95.62 81 GLU A O 1
ATOM 631 N N . ALA A 1 82 ? 3.969 1.019 -16.591 1.00 95.56 82 ALA A N 1
ATOM 632 C CA . ALA A 1 82 ? 4.478 2.286 -17.100 1.00 95.56 82 ALA A CA 1
ATOM 633 C C . ALA A 1 82 ? 5.850 2.126 -17.765 1.00 95.56 82 ALA A C 1
ATOM 635 O O . ALA A 1 82 ? 6.026 2.596 -18.888 1.00 95.56 82 ALA A O 1
ATOM 636 N N . LEU A 1 83 ? 6.804 1.429 -17.134 1.00 97.12 83 LEU A N 1
ATOM 637 C CA . LEU A 1 83 ? 8.096 1.181 -17.780 1.00 97.12 83 LEU A CA 1
ATOM 638 C C . LEU A 1 83 ? 7.938 0.323 -19.036 1.00 97.12 83 LEU A C 1
ATOM 640 O O . LEU A 1 83 ? 8.481 0.683 -20.069 1.00 97.12 83 LEU A O 1
ATOM 644 N N . THR A 1 84 ? 7.110 -0.723 -19.002 1.00 96.12 84 THR A N 1
ATOM 645 C CA . THR A 1 84 ? 6.839 -1.545 -20.197 1.00 96.12 84 THR A CA 1
ATOM 646 C C . THR A 1 84 ? 6.247 -0.718 -21.345 1.00 96.12 84 THR A C 1
ATOM 648 O O . THR A 1 84 ? 6.556 -0.953 -22.509 1.00 96.12 84 THR A O 1
ATOM 651 N N . ARG A 1 85 ? 5.372 0.246 -21.037 1.00 96.75 85 ARG A N 1
ATOM 652 C CA . ARG A 1 85 ? 4.653 1.034 -22.045 1.00 96.75 85 ARG A CA 1
ATOM 653 C C . ARG A 1 85 ? 5.459 2.204 -22.601 1.00 96.75 85 ARG A C 1
ATOM 655 O O . ARG A 1 85 ? 5.287 2.548 -23.768 1.00 96.75 85 ARG A O 1
ATOM 662 N N . TYR A 1 86 ? 6.255 2.859 -21.762 1.00 97.44 86 TYR A N 1
ATOM 663 C CA . TYR A 1 86 ? 6.865 4.150 -22.086 1.00 97.44 86 TYR A CA 1
ATOM 664 C C . TYR A 1 86 ? 8.392 4.103 -22.188 1.00 97.44 86 TYR A C 1
ATOM 666 O O . TYR A 1 86 ? 8.975 5.026 -22.755 1.00 97.44 86 TYR A O 1
ATOM 674 N N . TYR A 1 87 ? 9.050 3.063 -21.670 1.00 97.69 87 TYR A N 1
ATOM 675 C CA . TYR A 1 87 ? 10.496 2.901 -21.776 1.00 97.69 87 TYR A CA 1
ATOM 676 C C . TYR A 1 87 ? 10.838 1.895 -22.891 1.00 97.69 87 TYR A C 1
ATOM 678 O O . TYR A 1 87 ? 10.364 0.764 -22.849 1.00 97.69 87 TYR A O 1
ATOM 686 N N . PRO A 1 88 ? 11.646 2.275 -23.900 1.00 94.94 88 PRO A N 1
ATOM 687 C CA . PRO A 1 88 ? 11.895 1.432 -25.073 1.00 94.94 88 PRO A CA 1
ATOM 688 C C . PRO A 1 88 ? 12.871 0.269 -24.827 1.00 94.94 88 PRO A C 1
ATOM 690 O O . PRO A 1 88 ? 12.981 -0.614 -25.674 1.00 94.94 88 PRO A O 1
ATOM 693 N N . GLY A 1 89 ? 13.621 0.291 -23.722 1.00 96.62 89 GLY A N 1
ATOM 694 C CA . GLY A 1 89 ? 14.585 -0.752 -23.371 1.00 96.62 89 GLY A CA 1
ATOM 695 C C . GLY A 1 89 ? 14.011 -1.804 -22.423 1.00 96.62 89 GLY A C 1
ATOM 696 O O . GLY A 1 89 ? 12.913 -1.661 -21.886 1.00 96.62 89 GLY A O 1
ATOM 697 N N . GLU A 1 90 ? 14.797 -2.846 -22.160 1.00 95.81 90 GLU A N 1
ATOM 698 C CA . GLU A 1 90 ? 14.493 -3.774 -21.070 1.00 95.81 90 GLU A CA 1
ATOM 699 C C . GLU A 1 90 ? 14.528 -3.043 -19.725 1.00 95.81 90 GLU A C 1
ATOM 701 O O . GLU A 1 90 ? 15.372 -2.176 -19.482 1.00 95.81 90 GLU A O 1
ATOM 706 N N . SER A 1 91 ? 13.596 -3.384 -18.839 1.00 96.44 91 SER A N 1
ATOM 707 C CA . SER A 1 91 ? 13.496 -2.756 -17.527 1.00 96.44 91 SER A CA 1
ATOM 708 C C . SER A 1 91 ? 13.123 -3.774 -16.459 1.00 96.44 91 SER A C 1
ATOM 710 O O . SER A 1 91 ? 12.372 -4.718 -16.701 1.00 96.44 91 SER A O 1
ATOM 712 N N . LEU A 1 92 ? 13.656 -3.559 -15.258 1.00 95.31 92 LEU A N 1
ATOM 713 C CA . LEU A 1 92 ? 13.337 -4.333 -14.068 1.00 95.31 92 LEU A CA 1
ATOM 714 C C . LEU A 1 92 ? 12.948 -3.362 -12.957 1.00 95.31 92 LEU A C 1
ATOM 716 O O . LEU A 1 92 ? 13.739 -2.510 -12.555 1.00 95.31 92 LEU A O 1
ATOM 720 N N . VAL A 1 93 ? 11.718 -3.491 -12.464 1.00 95.62 93 VAL A N 1
ATOM 721 C CA . VAL A 1 93 ? 11.237 -2.712 -11.320 1.00 95.62 93 VAL A CA 1
ATOM 722 C C . VAL A 1 93 ? 11.691 -3.403 -10.042 1.00 95.62 93 VAL A C 1
ATOM 724 O O . VAL A 1 93 ? 11.380 -4.571 -9.828 1.00 95.62 93 VAL A O 1
ATOM 727 N N . LEU A 1 94 ? 12.414 -2.675 -9.192 1.00 96.25 94 LEU A N 1
ATOM 728 C CA . LEU A 1 94 ? 12.950 -3.177 -7.929 1.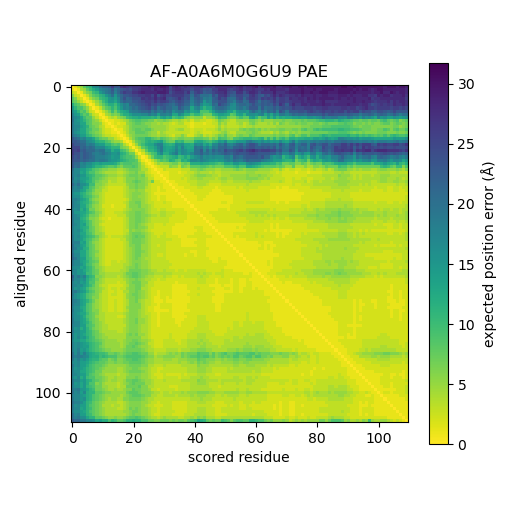00 96.25 94 LEU A CA 1
ATOM 729 C C . LEU A 1 94 ? 12.323 -2.435 -6.749 1.00 96.25 94 LEU A C 1
ATOM 731 O O . LEU A 1 94 ? 12.285 -1.203 -6.729 1.00 96.25 94 LEU A O 1
ATOM 735 N N . TYR A 1 95 ? 11.879 -3.181 -5.738 1.00 96.56 95 TYR A N 1
ATOM 736 C CA . TYR A 1 95 ? 11.468 -2.602 -4.463 1.00 96.56 95 TYR A CA 1
ATOM 737 C C . TYR A 1 95 ? 12.698 -2.246 -3.622 1.00 96.56 95 TYR A C 1
ATOM 739 O O . TYR A 1 95 ? 13.542 -3.091 -3.328 1.00 96.56 95 TYR A O 1
ATOM 747 N N . ALA A 1 96 ? 12.811 -0.982 -3.219 1.00 97.06 96 ALA A N 1
ATOM 748 C CA . ALA A 1 96 ? 13.918 -0.524 -2.393 1.00 97.06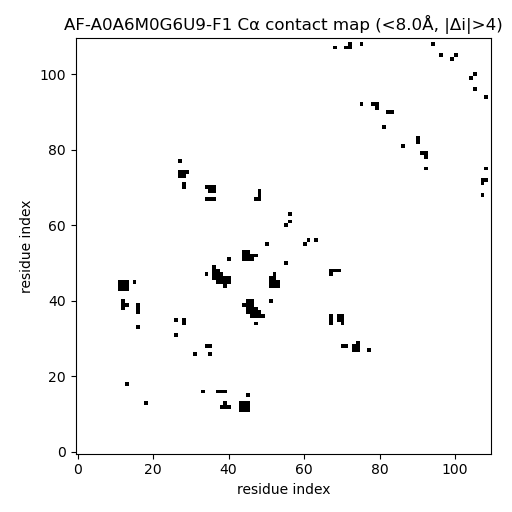 96 ALA A CA 1
ATOM 749 C C . ALA A 1 96 ? 13.629 -0.797 -0.907 1.00 97.06 96 ALA A C 1
ATOM 751 O O . ALA A 1 96 ? 13.002 0.026 -0.240 1.00 97.06 96 ALA A O 1
ATOM 752 N N . SER A 1 97 ? 14.144 -1.904 -0.361 1.00 96.44 97 SER A N 1
ATOM 753 C CA . SER A 1 97 ? 13.861 -2.361 1.015 1.00 96.44 97 SER A CA 1
ATOM 754 C C . SER A 1 97 ? 14.193 -1.359 2.127 1.00 96.44 97 SER A C 1
ATOM 756 O O . SER A 1 97 ? 13.687 -1.492 3.237 1.00 96.44 97 SER A O 1
ATOM 758 N N . LYS A 1 98 ? 14.978 -0.309 1.839 1.00 97.25 98 LYS A N 1
ATOM 759 C CA . LYS A 1 98 ? 15.172 0.829 2.754 1.00 97.25 98 LYS A CA 1
ATOM 760 C C . LYS A 1 98 ? 13.868 1.559 3.114 1.00 97.25 98 LYS A C 1
ATOM 762 O O . LYS A 1 98 ? 13.850 2.273 4.107 1.00 97.25 98 LYS A O 1
ATOM 767 N N . ALA A 1 99 ? 12.815 1.419 2.303 1.00 95.75 99 ALA A N 1
ATOM 768 C CA . ALA A 1 99 ? 11.502 1.996 2.575 1.00 95.75 99 ALA A CA 1
ATOM 769 C C . ALA A 1 99 ? 10.769 1.232 3.690 1.00 95.75 99 ALA A C 1
ATOM 771 O O . ALA A 1 99 ? 10.283 1.856 4.628 1.00 95.75 99 ALA A O 1
ATOM 772 N N . TRP A 1 100 ? 10.712 -0.103 3.606 1.00 96.88 100 TRP A N 1
ATOM 773 C CA . TRP A 1 100 ? 10.157 -0.975 4.646 1.00 96.88 100 TRP A CA 1
ATOM 774 C C . TRP A 1 100 ? 10.607 -2.431 4.437 1.00 96.88 100 TRP A C 1
ATOM 776 O O . TRP A 1 100 ? 10.133 -3.123 3.541 1.00 96.88 100 TRP A 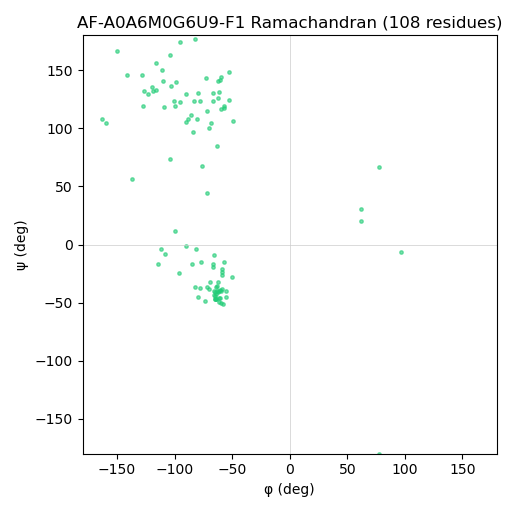O 1
ATOM 786 N N . SER A 1 101 ? 11.507 -2.931 5.285 1.00 95.88 101 SER A N 1
ATOM 787 C CA . SER A 1 101 ? 12.052 -4.293 5.172 1.00 95.88 101 SER A CA 1
ATOM 788 C C . SER A 1 101 ? 11.440 -5.247 6.203 1.00 95.88 101 SER A C 1
ATOM 790 O O . SER A 1 101 ? 12.100 -5.626 7.169 1.00 95.88 101 SER A O 1
ATOM 792 N N . CYS A 1 102 ? 10.180 -5.648 6.011 1.00 96.69 102 CYS A N 1
ATOM 793 C CA . CYS A 1 102 ? 9.568 -6.747 6.768 1.00 96.69 102 CYS A CA 1
ATOM 794 C C . CYS A 1 102 ? 9.203 -7.916 5.843 1.00 96.69 102 CYS A C 1
ATOM 796 O O . CYS A 1 102 ? 9.001 -7.726 4.644 1.00 96.69 102 CYS A O 1
ATOM 798 N N . LEU A 1 103 ? 9.098 -9.127 6.401 1.00 97.31 103 LEU A N 1
ATOM 799 C CA . LEU A 1 103 ? 8.833 -10.343 5.619 1.00 97.31 103 LEU A CA 1
ATOM 800 C C . LEU A 1 103 ? 7.559 -10.232 4.771 1.00 97.31 103 LEU A C 1
ATOM 802 O O . LEU A 1 103 ? 7.566 -10.643 3.616 1.00 97.31 103 LEU A O 1
ATOM 806 N N . ALA A 1 104 ? 6.498 -9.630 5.316 1.00 97.31 104 ALA A N 1
ATOM 807 C CA . ALA A 1 104 ? 5.237 -9.446 4.604 1.00 97.31 104 ALA A CA 1
ATOM 808 C C . ALA A 1 104 ? 5.388 -8.528 3.378 1.00 97.31 104 ALA A C 1
ATOM 810 O O . ALA A 1 104 ? 4.951 -8.883 2.287 1.00 97.31 104 ALA A O 1
ATOM 811 N N . VAL A 1 105 ? 6.061 -7.381 3.523 1.00 97.69 105 VAL A N 1
ATOM 812 C CA . VAL A 1 105 ? 6.299 -6.446 2.409 1.00 97.69 105 VAL A CA 1
ATOM 813 C C . VAL A 1 105 ? 7.217 -7.068 1.360 1.00 97.69 105 VAL A C 1
ATOM 815 O O . VAL A 1 105 ? 6.917 -6.988 0.171 1.00 97.69 105 VAL A O 1
ATOM 818 N N . CYS A 1 106 ? 8.289 -7.742 1.783 1.00 96.19 106 CYS A N 1
ATOM 819 C CA . CYS A 1 106 ? 9.176 -8.454 0.865 1.00 96.19 106 CYS A CA 1
ATOM 820 C C . CYS A 1 106 ? 8.424 -9.535 0.075 1.00 96.19 106 CYS A C 1
ATOM 822 O O . CYS A 1 106 ? 8.650 -9.665 -1.121 1.00 96.19 106 CYS A O 1
ATOM 824 N N . ALA A 1 107 ? 7.505 -10.269 0.710 1.00 96.75 107 ALA A N 1
ATOM 825 C CA . ALA A 1 107 ? 6.682 -11.273 0.037 1.00 96.75 1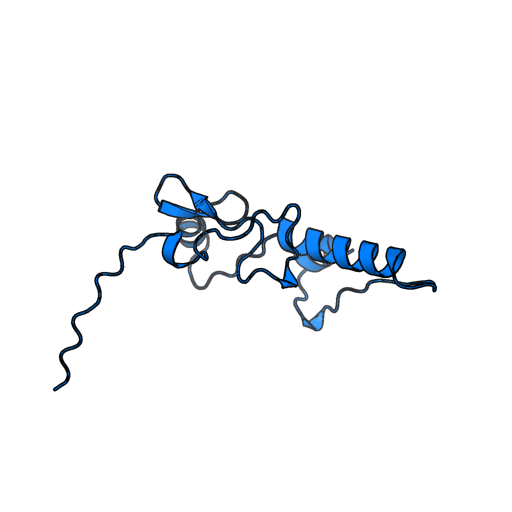07 ALA A CA 1
ATOM 826 C C . ALA A 1 107 ? 5.659 -10.663 -0.938 1.00 96.75 107 ALA A C 1
ATOM 828 O O . ALA A 1 107 ? 5.342 -11.278 -1.950 1.00 96.75 107 ALA A O 1
ATOM 829 N N . ILE A 1 108 ? 5.138 -9.462 -0.659 1.00 96.69 108 ILE A N 1
ATOM 830 C CA . ILE A 1 108 ? 4.245 -8.747 -1.586 1.00 96.69 108 ILE A CA 1
ATOM 831 C C . ILE A 1 108 ? 5.015 -8.221 -2.806 1.00 96.69 108 ILE A C 1
ATOM 833 O O . ILE A 1 108 ? 4.455 -8.193 -3.903 1.00 96.69 108 ILE A O 1
ATOM 837 N N . ALA A 1 109 ? 6.256 -7.773 -2.598 1.00 94.44 109 ALA A N 1
ATOM 838 C CA . ALA A 1 109 ? 7.100 -7.159 -3.619 1.00 94.44 109 ALA A CA 1
ATOM 839 C C . ALA A 1 109 ? 7.882 -8.159 -4.492 1.00 94.44 109 ALA A C 1
ATOM 841 O O . ALA A 1 109 ? 8.396 -7.745 -5.533 1.00 94.44 109 ALA A O 1
ATOM 842 N N . ALA A 1 110 ? 8.000 -9.418 -4.056 1.00 85.62 110 ALA A N 1
ATOM 843 C CA . ALA A 1 110 ? 8.612 -10.517 -4.807 1.00 85.62 110 ALA A CA 1
ATOM 844 C C . ALA A 1 110 ? 7.769 -10.916 -6.029 1.00 8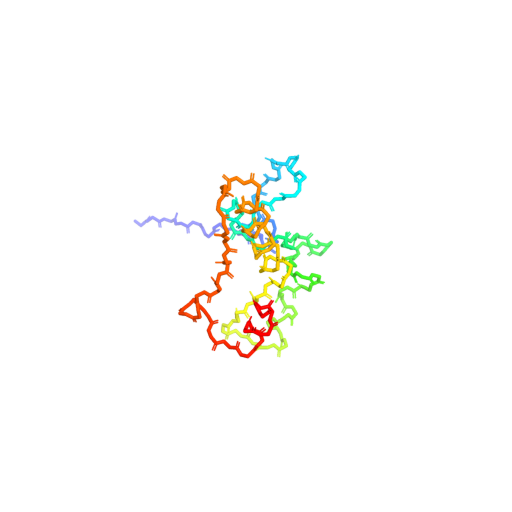5.62 110 ALA A C 1
ATOM 846 O O . ALA A 1 110 ? 8.387 -11.206 -7.078 1.00 85.62 110 ALA A O 1
#

Sequence (110 aa):
MLLTHPAELKNSGHQYLPLANSSVTNPSPNQELLPLTAKVNSRDCLEIGGTDVTKLVEEFGSPLYILDEVTLRTACRQYREALTRYYPGESLVLYASKAWSCLAVCAIAA

Nearest PDB structures (foldseek):
  6b3r-assembly1_A  TM=4.292E-01  e=7.757E+00  Mus musculus

Solvent-accessible surface area (backbone atoms only — not comparable to full-atom values): 7346 Å² total; per-residue (Å²): 133,86,84,74,74,80,76,85,71,74,91,42,24,64,81,78,51,78,81,90,83,72,96,62,85,80,74,54,59,91,79,45,95,61,56,80,55,52,44,61,45,101,82,41,38,40,21,49,77,88,40,51,50,68,58,50,36,74,75,73,39,81,92,71,89,84,82,51,63,68,31,54,53,48,43,56,49,50,53,47,51,48,44,68,73,74,42,95,64,92,82,81,86,77,83,65,53,91,78,60,79,45,73,68,53,50,63,72,68,107

Secondary structure (DSSP, 8-state):
----PPP-----GGGTSPP-----SS--GGG-SS-TT-EE-TTS-EEETTEEHHHHHHHH-SS-----HHHHHHHHHHHHHHHHHH-SS-------TTS---HHHHHHH-

Foldseek 3Di:
DDDDDPDPPDQFLVVVADDDDDPDDQDQLVVGPDAPQWDQDPVRATDAQNHGVVVVCVVPNPPDDDDRLVNLLSNLVCVVVCCVVPPPDDDDDDDDCVVPPDPVSVVSRD

Mean predicted aligned error: 6.67 Å

pLDDT: mean 88.55, std 14.37, range [38.41, 98.19]

Radius of gyration: 18.29 Å; Cα contacts (8 Å, |Δi|>4): 90; chains: 1; bounding box: 37×47×51 Å